Protein AF-A0A133P0V3-F1 (afdb_monomer)

Organism: Fusobacterium nucleatum (NCBI:txid851)

Secondary structure (DSSP, 8-state):
-PPP--PPP---EEEE--TT-HHHHHHHTSGGGTSTTS-HHHHHHHHHHHSEEEEESSTTS--EEEEETTPEEEE-TTS-EEEE---

Sequence (87 aa):
MIKKYVKKPVEVEAIQLTKDNIIEVLKYVGIYRYLYLEKDEDIVKSIIEKGYFEFELYDNTDMYEIVGFGDFVVQDEYSEYRVFDED

Mean predicted aligned error: 6.99 Å

Structure (mmCIF, N/CA/C/O backbone):
data_AF-A0A133P0V3-F1
#
_entry.id   AF-A0A133P0V3-F1
#
loop_
_atom_site.group_PDB
_atom_site.id
_atom_site.type_symbol
_atom_site.label_atom_id
_atom_site.label_alt_id
_atom_site.label_comp_id
_atom_site.label_asym_id
_atom_site.label_entity_id
_atom_site.label_seq_id
_atom_site.pdbx_PDB_ins_code
_atom_site.Cartn_x
_atom_site.Cartn_y
_atom_site.Cartn_z
_atom_site.occupancy
_atom_site.B_iso_or_equiv
_atom_site.auth_seq_id
_atom_site.auth_comp_id
_atom_site.auth_asym_id
_atom_site.auth_atom_id
_at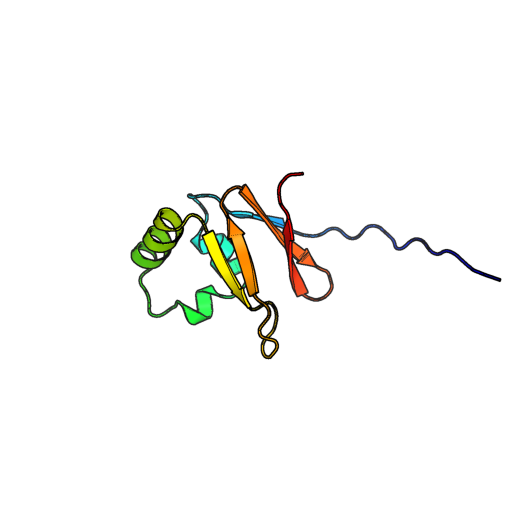om_site.pdbx_PDB_model_num
ATOM 1 N N . MET A 1 1 ? 31.029 4.650 -33.405 1.00 68.25 1 MET A N 1
ATOM 2 C CA . MET A 1 1 ? 29.942 3.858 -34.025 1.00 68.25 1 MET A CA 1
ATOM 3 C C . MET A 1 1 ? 28.994 3.440 -32.908 1.00 68.25 1 MET A C 1
ATOM 5 O O . MET A 1 1 ? 29.452 2.774 -31.991 1.00 68.25 1 MET A O 1
ATOM 9 N N . ILE A 1 2 ? 27.739 3.895 -32.912 1.00 71.88 2 ILE A N 1
ATOM 10 C CA . ILE A 1 2 ? 26.770 3.595 -31.841 1.00 71.88 2 ILE A CA 1
ATOM 11 C C . ILE A 1 2 ? 25.919 2.400 -32.281 1.00 71.88 2 ILE A C 1
ATOM 13 O O . ILE A 1 2 ? 25.387 2.410 -33.390 1.00 71.88 2 ILE A O 1
ATOM 17 N N . LYS A 1 3 ? 25.795 1.376 -31.429 1.00 73.25 3 LYS A N 1
ATOM 18 C CA . LYS A 1 3 ? 24.869 0.250 -31.625 1.00 73.25 3 LYS A CA 1
ATOM 19 C C . LYS A 1 3 ? 23.652 0.434 -30.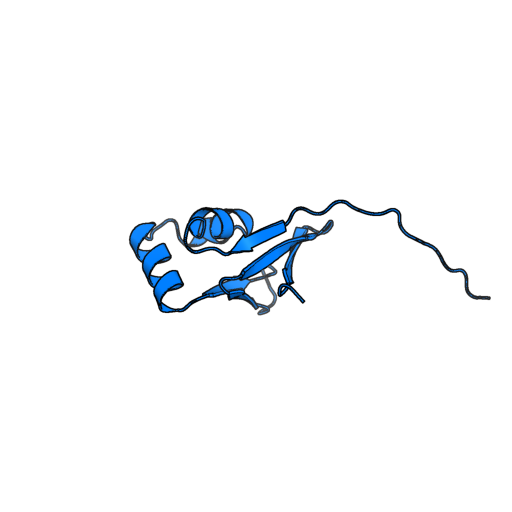720 1.00 73.25 3 LYS A C 1
ATOM 21 O O . LYS A 1 3 ? 23.815 0.755 -29.548 1.00 73.25 3 LYS A O 1
ATOM 26 N N . LYS A 1 4 ? 22.454 0.218 -31.265 1.00 79.44 4 LYS A N 1
ATOM 27 C CA . LYS A 1 4 ? 21.192 0.200 -30.513 1.00 79.44 4 LYS A CA 1
ATOM 28 C C . LYS A 1 4 ? 20.773 -1.248 -30.283 1.00 79.44 4 LYS A C 1
ATOM 30 O O . LYS A 1 4 ? 20.829 -2.049 -31.213 1.00 79.44 4 LYS A O 1
ATOM 35 N N . TYR A 1 5 ? 20.354 -1.556 -29.064 1.00 76.25 5 TYR A N 1
ATOM 36 C CA . TYR A 1 5 ? 19.803 -2.850 -28.678 1.00 76.25 5 TYR A CA 1
ATOM 37 C C . TYR A 1 5 ? 18.397 -2.628 -28.125 1.00 76.25 5 TYR A C 1
ATOM 39 O O . TYR A 1 5 ? 18.147 -1.612 -27.482 1.00 76.25 5 TYR A O 1
ATOM 47 N N . VAL A 1 6 ? 17.494 -3.569 -28.389 1.00 76.19 6 VAL A N 1
ATOM 48 C CA . VAL A 1 6 ? 16.138 -3.584 -27.831 1.00 76.19 6 VAL A CA 1
ATOM 49 C C . VAL A 1 6 ? 16.071 -4.767 -26.873 1.00 76.19 6 VAL A C 1
ATOM 51 O O . VAL A 1 6 ? 16.326 -5.903 -27.280 1.00 76.19 6 VAL A O 1
ATOM 54 N N . LYS A 1 7 ? 15.793 -4.500 -25.594 1.00 76.69 7 LYS A N 1
ATOM 55 C CA . LYS A 1 7 ? 15.543 -5.548 -24.599 1.00 76.69 7 LYS A CA 1
ATOM 56 C C . LYS A 1 7 ? 14.181 -6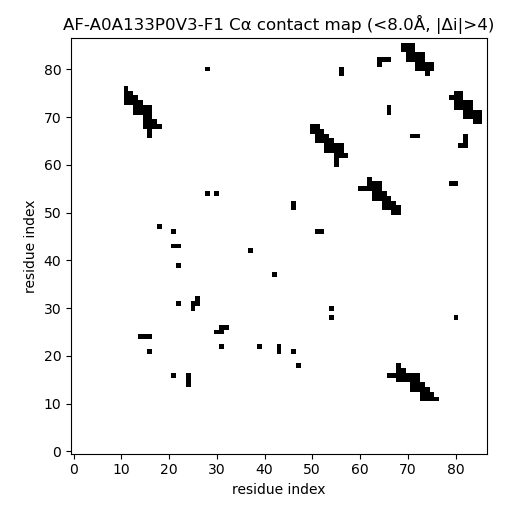.187 -24.898 1.00 76.69 7 LYS A C 1
ATOM 58 O O . LYS A 1 7 ? 13.274 -5.507 -25.371 1.00 76.69 7 LYS A O 1
ATOM 63 N N . LYS A 1 8 ? 14.050 -7.498 -24.677 1.00 80.56 8 LYS A N 1
ATOM 64 C CA . LYS A 1 8 ? 12.750 -8.181 -24.786 1.00 80.56 8 LYS A CA 1
ATOM 65 C C . LYS A 1 8 ? 11.754 -7.577 -23.779 1.00 80.56 8 LYS A C 1
ATOM 67 O O . LYS A 1 8 ? 12.210 -7.155 -22.716 1.00 80.56 8 LYS A O 1
ATOM 72 N N . PRO A 1 9 ? 10.444 -7.548 -24.092 1.00 75.81 9 PRO A N 1
ATOM 73 C CA . PRO A 1 9 ? 9.434 -7.109 -23.135 1.00 75.81 9 PRO A CA 1
ATOM 74 C C . PRO A 1 9 ? 9.479 -7.995 -21.885 1.00 75.81 9 PRO A C 1
ATOM 76 O O . PRO A 1 9 ? 9.607 -9.216 -21.996 1.00 75.81 9 PRO A O 1
ATOM 79 N N . VAL A 1 10 ? 9.428 -7.352 -20.721 1.00 73.69 10 VAL A N 1
ATOM 80 C CA . VAL A 1 10 ? 9.347 -7.985 -19.402 1.00 73.69 10 VAL A CA 1
ATOM 81 C C . VAL A 1 10 ? 7.918 -7.775 -18.912 1.00 73.69 10 VAL A C 1
ATOM 83 O O . VAL A 1 10 ? 7.421 -6.652 -18.969 1.00 73.69 10 VAL A O 1
ATOM 86 N N . GLU A 1 11 ? 7.251 -8.848 -18.496 1.00 76.25 11 GLU A N 1
ATOM 87 C CA . GLU A 1 11 ? 5.973 -8.750 -17.789 1.00 76.25 11 GLU A CA 1
ATOM 88 C C . GLU A 1 11 ? 6.257 -8.331 -16.345 1.00 76.25 11 GLU A C 1
ATOM 90 O O . GLU A 1 11 ? 7.129 -8.911 -15.697 1.00 76.25 11 GLU A O 1
ATOM 95 N N . VAL A 1 12 ? 5.551 -7.308 -15.871 1.00 78.56 12 VAL A N 1
ATOM 96 C CA . VAL A 1 12 ? 5.643 -6.802 -14.498 1.00 78.56 12 VAL A CA 1
ATOM 97 C C . VAL A 1 12 ? 4.271 -6.896 -13.847 1.00 78.56 12 VAL A C 1
ATOM 99 O O . VAL A 1 12 ? 3.253 -6.683 -14.509 1.00 78.56 12 VAL A O 1
ATOM 102 N N . GLU A 1 13 ? 4.241 -7.239 -12.563 1.00 83.06 13 GLU A N 1
ATOM 103 C CA . GLU A 1 13 ? 3.009 -7.236 -11.777 1.00 83.06 13 GLU A CA 1
ATOM 104 C C . GLU A 1 13 ? 2.763 -5.834 -11.216 1.00 83.06 13 GLU A C 1
ATOM 106 O O . GLU A 1 13 ? 3.694 -5.157 -10.777 1.00 83.06 13 GLU A O 1
ATOM 111 N N . ALA A 1 14 ? 1.503 -5.405 -11.242 1.00 89.00 14 ALA A N 1
ATOM 112 C CA . ALA A 1 14 ? 1.067 -4.123 -10.712 1.00 89.00 14 ALA A CA 1
ATOM 113 C C . ALA A 1 14 ? -0.164 -4.327 -9.828 1.00 89.00 14 ALA A C 1
ATOM 115 O O . ALA A 1 14 ? -1.059 -5.102 -10.178 1.00 89.00 14 ALA A O 1
ATOM 116 N N . ILE A 1 15 ? -0.234 -3.604 -8.714 1.00 93.12 15 ILE A N 1
ATOM 117 C CA . ILE A 1 15 ? -1.410 -3.560 -7.846 1.00 93.12 15 ILE A CA 1
ATOM 118 C C . ILE A 1 15 ? -1.850 -2.113 -7.647 1.00 93.12 15 ILE A C 1
ATOM 120 O O . ILE A 1 15 ? -1.051 -1.258 -7.278 1.00 93.12 15 ILE A O 1
ATOM 124 N N . GLN A 1 16 ? -3.127 -1.836 -7.898 1.00 95.50 16 GLN A N 1
ATOM 125 C CA . GLN A 1 16 ? -3.711 -0.518 -7.664 1.00 95.50 16 GLN A CA 1
ATOM 126 C C . GLN A 1 16 ? -4.116 -0.368 -6.197 1.00 95.50 16 GLN A C 1
ATOM 128 O O . GLN A 1 16 ? -4.750 -1.275 -5.646 1.00 95.50 16 GLN A O 1
ATOM 133 N N . LEU A 1 17 ? -3.831 0.773 -5.571 1.00 96.19 17 LEU A N 1
ATOM 134 C CA . LEU A 1 17 ? -4.381 1.080 -4.254 1.00 96.19 17 LEU A CA 1
ATOM 135 C C . LEU A 1 17 ? -5.852 1.497 -4.373 1.00 96.19 17 LEU A C 1
ATOM 137 O O . LEU A 1 17 ? -6.198 2.520 -4.961 1.00 96.19 17 LEU A O 1
ATOM 141 N N . THR A 1 18 ? -6.729 0.729 -3.735 1.00 96.69 18 THR A N 1
ATOM 142 C CA . THR A 1 18 ? -8.161 1.012 -3.586 1.00 96.69 18 THR A CA 1
ATOM 143 C C . THR A 1 18 ? -8.545 0.960 -2.109 1.00 96.69 18 THR A C 1
ATOM 145 O O . THR A 1 18 ? -7.789 0.480 -1.264 1.00 96.69 18 THR A O 1
ATOM 148 N N . LYS A 1 19 ? -9.749 1.426 -1.766 1.00 96.25 19 LYS A N 1
ATOM 149 C CA . LYS A 1 19 ? -10.237 1.364 -0.377 1.00 96.25 19 LYS A CA 1
ATOM 150 C C . LYS A 1 19 ? -10.446 -0.067 0.125 1.00 96.25 19 LYS A C 1
ATOM 152 O O . LYS A 1 19 ? -10.391 -0.289 1.330 1.00 96.25 19 LYS A O 1
ATOM 157 N N . ASP A 1 20 ? -10.646 -1.015 -0.786 1.00 97.12 20 ASP A N 1
ATOM 158 C CA . ASP A 1 20 ? -11.011 -2.393 -0.461 1.00 97.12 20 ASP A CA 1
ATOM 159 C C . ASP A 1 20 ? -9.790 -3.320 -0.313 1.00 97.12 20 ASP A C 1
ATOM 161 O O . ASP A 1 20 ? -9.918 -4.409 0.244 1.00 97.12 20 ASP A O 1
ATOM 165 N N . ASN A 1 21 ? -8.599 -2.900 -0.763 1.00 96.19 21 ASN A N 1
ATOM 166 C CA . ASN A 1 21 ? -7.395 -3.745 -0.806 1.00 96.19 21 ASN A CA 1
ATOM 167 C C . ASN A 1 21 ? -6.166 -3.147 -0.091 1.00 96.19 21 ASN A C 1
ATOM 169 O O . ASN A 1 21 ? -5.043 -3.591 -0.317 1.00 96.19 21 ASN A O 1
ATOM 173 N N . ILE A 1 22 ? -6.355 -2.179 0.813 1.00 95.81 22 ILE A N 1
ATOM 174 C CA . ILE A 1 22 ? -5.262 -1.479 1.520 1.00 95.81 22 ILE A CA 1
ATOM 175 C C . ILE A 1 22 ? -4.264 -2.459 2.160 1.00 95.81 22 ILE A C 1
ATOM 177 O O . ILE A 1 22 ? -3.059 -2.354 1.950 1.00 95.81 22 ILE A O 1
ATOM 181 N N . ILE A 1 23 ? -4.754 -3.453 2.909 1.00 95.12 23 ILE A N 1
ATOM 182 C CA . ILE A 1 23 ? -3.897 -4.447 3.579 1.00 95.12 23 ILE A CA 1
ATOM 183 C C . ILE A 1 23 ? -3.128 -5.313 2.573 1.00 95.12 23 ILE A C 1
ATOM 185 O O . ILE A 1 23 ? -1.996 -5.713 2.838 1.00 95.12 23 ILE A O 1
ATOM 189 N N . GLU A 1 24 ? -3.733 -5.620 1.429 1.00 94.75 24 GLU A N 1
ATOM 190 C CA . GLU A 1 24 ? -3.088 -6.389 0.366 1.00 94.75 24 GLU A CA 1
ATOM 191 C C . GLU A 1 24 ? -1.938 -5.595 -0.253 1.00 94.75 24 GLU A C 1
ATOM 193 O O . GLU A 1 24 ? -0.828 -6.118 -0.350 1.00 94.75 24 GLU A O 1
ATOM 198 N N . VAL A 1 25 ? -2.161 -4.311 -0.552 1.00 94.12 25 VAL A N 1
ATOM 199 C CA . VAL A 1 25 ? -1.118 -3.422 -1.075 1.00 94.12 25 VAL A CA 1
ATOM 200 C C . VAL A 1 25 ? 0.019 -3.278 -0.061 1.00 94.12 25 VAL A C 1
ATOM 202 O O . VAL A 1 25 ? 1.171 -3.483 -0.420 1.00 94.12 25 VAL A O 1
ATOM 205 N N . LEU A 1 26 ? -0.274 -3.048 1.226 1.00 92.25 26 LEU A N 1
ATOM 206 C CA . LEU A 1 26 ? 0.756 -2.958 2.276 1.00 92.25 26 LEU A CA 1
ATOM 207 C C . LEU A 1 26 ? 1.588 -4.242 2.425 1.00 92.25 26 LEU A C 1
ATOM 209 O O . LEU A 1 26 ? 2.768 -4.185 2.782 1.00 92.25 26 LEU A O 1
ATOM 213 N N . LYS A 1 27 ? 0.979 -5.412 2.194 1.00 91.06 27 LYS A N 1
ATOM 214 C CA . LYS A 1 27 ? 1.689 -6.700 2.175 1.00 91.06 27 LYS A CA 1
ATOM 215 C C . LYS A 1 27 ? 2.553 -6.838 0.930 1.00 91.06 27 LYS A C 1
ATOM 217 O O . LYS A 1 27 ? 3.668 -7.339 1.057 1.00 91.06 27 LYS A O 1
ATOM 222 N N . TYR A 1 28 ? 2.053 -6.386 -0.220 1.00 89.81 28 TYR A N 1
ATOM 223 C CA . TYR A 1 28 ? 2.776 -6.383 -1.488 1.00 89.81 28 TYR A CA 1
ATOM 224 C C . TYR A 1 28 ? 4.093 -5.614 -1.359 1.00 89.81 28 TYR A C 1
ATOM 226 O O . TYR A 1 28 ? 5.147 -6.197 -1.568 1.00 89.81 28 TYR A O 1
ATOM 234 N N . VAL A 1 29 ? 4.062 -4.377 -0.853 1.00 87.69 29 VAL A N 1
ATOM 235 C CA . VAL A 1 29 ? 5.273 -3.551 -0.646 1.00 87.69 29 VAL A CA 1
ATOM 236 C C . VAL A 1 29 ? 6.079 -3.899 0.615 1.00 87.69 29 VAL A C 1
ATOM 238 O O . VAL A 1 29 ? 7.051 -3.232 0.949 1.00 87.69 29 VAL A O 1
ATOM 241 N N . GLY A 1 30 ? 5.694 -4.942 1.355 1.00 85.25 30 GLY A N 1
ATOM 242 C CA . GLY A 1 30 ? 6.447 -5.445 2.510 1.00 85.25 30 GLY A CA 1
ATOM 243 C C . GLY A 1 30 ? 6.321 -4.639 3.812 1.00 85.25 30 GLY A C 1
ATOM 244 O O . GLY A 1 30 ? 6.763 -5.127 4.857 1.00 85.25 30 GLY A O 1
ATOM 245 N N . ILE A 1 31 ? 5.661 -3.476 3.806 1.00 81.56 31 ILE A N 1
ATOM 246 C CA . ILE A 1 31 ? 5.535 -2.590 4.982 1.00 81.56 31 ILE A CA 1
ATOM 247 C C . ILE A 1 31 ? 4.697 -3.225 6.090 1.00 81.56 31 ILE A C 1
ATOM 249 O O . ILE A 1 31 ? 4.913 -2.972 7.273 1.00 81.56 31 ILE A O 1
ATOM 253 N N . TYR A 1 32 ? 3.745 -4.090 5.727 1.00 79.81 32 TYR A N 1
ATOM 254 C CA . TYR A 1 32 ? 2.849 -4.730 6.692 1.00 79.81 32 TYR A CA 1
ATOM 255 C C . TYR A 1 32 ? 3.606 -5.464 7.817 1.00 79.81 32 TYR A C 1
ATOM 257 O O . TYR A 1 32 ? 3.120 -5.569 8.940 1.00 79.81 32 TYR A O 1
ATOM 265 N N . ARG A 1 33 ? 4.842 -5.914 7.555 1.00 77.06 33 ARG A N 1
ATOM 266 C CA . ARG A 1 33 ? 5.718 -6.523 8.568 1.00 77.06 33 ARG A CA 1
ATOM 267 C C . ARG A 1 33 ? 6.157 -5.560 9.670 1.00 77.06 33 ARG A C 1
ATOM 269 O O . ARG A 1 33 ? 6.455 -6.034 10.756 1.00 77.06 33 ARG A O 1
ATOM 276 N N . TYR A 1 34 ? 6.205 -4.256 9.415 1.00 73.69 34 TYR A N 1
ATOM 277 C CA . TYR A 1 34 ? 6.558 -3.230 10.404 1.00 73.69 34 TYR A CA 1
ATOM 278 C C . TYR A 1 34 ? 5.333 -2.736 11.180 1.00 73.69 34 TYR A C 1
ATOM 280 O O . TYR A 1 34 ? 5.464 -2.288 12.315 1.00 73.69 34 TYR A O 1
ATOM 288 N N . LEU A 1 35 ? 4.139 -2.897 10.604 1.00 78.75 35 LEU A N 1
ATOM 289 C CA . LEU A 1 35 ? 2.860 -2.504 11.201 1.00 78.75 35 LEU A CA 1
ATOM 290 C C . LEU A 1 35 ? 2.180 -3.635 11.991 1.00 78.75 35 LEU A C 1
ATOM 292 O O . LEU A 1 35 ? 1.093 -3.442 12.517 1.00 78.75 35 LEU A O 1
ATOM 296 N N . TYR A 1 36 ? 2.806 -4.810 12.116 1.00 74.19 36 TYR A N 1
ATOM 297 C CA . TYR A 1 36 ? 2.186 -6.022 12.681 1.00 74.19 36 TYR A CA 1
ATOM 298 C C . TYR A 1 36 ? 1.682 -5.905 14.134 1.00 74.19 36 TYR A C 1
ATOM 300 O O . TYR A 1 36 ? 0.955 -6.782 14.603 1.00 74.19 36 TYR A O 1
ATOM 308 N N . LEU A 1 37 ? 2.116 -4.876 14.869 1.00 80.62 37 LEU A N 1
ATOM 309 C CA . LEU A 1 37 ? 1.658 -4.592 16.232 1.00 80.62 37 LEU A CA 1
ATOM 310 C C . LEU A 1 37 ? 0.383 -3.735 16.265 1.00 80.62 37 LEU A C 1
ATOM 312 O O . LEU A 1 37 ? -0.279 -3.679 17.302 1.00 80.62 37 LEU A O 1
ATOM 316 N N . GLU A 1 38 ? 0.042 -3.071 15.161 1.00 84.62 38 GLU A N 1
ATOM 317 C CA . GLU A 1 38 ? -1.190 -2.303 15.008 1.00 84.62 38 GLU A CA 1
ATOM 318 C C . GLU A 1 38 ? -2.343 -3.215 14.569 1.00 84.62 38 GLU A C 1
ATOM 320 O O . GLU A 1 38 ? -2.147 -4.272 13.967 1.00 84.62 38 GLU A O 1
ATOM 325 N N . LYS A 1 39 ? -3.580 -2.825 14.891 1.00 90.56 39 LYS A N 1
ATOM 326 C CA . LYS A 1 39 ? -4.760 -3.534 14.390 1.00 90.56 39 LYS A CA 1
ATOM 327 C C . LYS A 1 39 ? -5.024 -3.112 12.951 1.00 90.56 39 LYS A C 1
ATOM 329 O O . LYS A 1 39 ? -5.047 -1.919 12.665 1.00 90.56 39 LYS A O 1
ATOM 334 N N . ASP A 1 40 ? -5.348 -4.077 12.092 1.00 92.06 40 ASP A N 1
ATOM 335 C CA . ASP A 1 40 ? -5.706 -3.824 10.688 1.00 92.06 40 ASP A CA 1
ATOM 336 C C . ASP A 1 40 ? -6.766 -2.719 10.532 1.00 92.06 40 ASP A C 1
ATOM 338 O O . ASP A 1 40 ? -6.639 -1.870 9.654 1.00 92.06 40 ASP A O 1
ATOM 342 N N . GLU A 1 41 ? -7.780 -2.683 11.405 1.00 93.94 41 GLU A N 1
ATOM 343 C CA . GLU A 1 41 ? -8.826 -1.648 11.390 1.00 93.94 41 GLU A CA 1
ATOM 344 C C . GLU A 1 41 ? -8.269 -0.229 11.583 1.00 93.94 41 GLU A C 1
A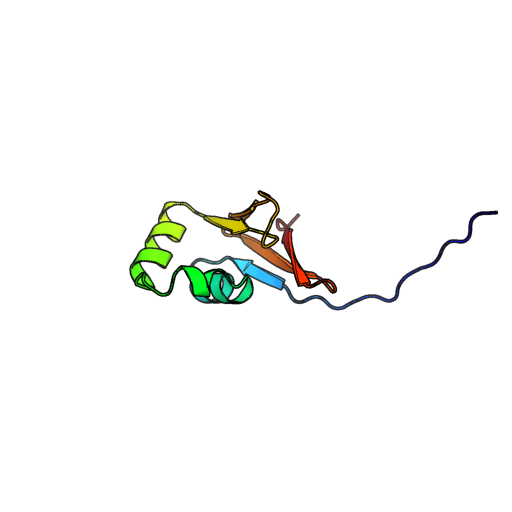TOM 346 O O . GLU A 1 41 ? -8.716 0.701 10.910 1.00 93.94 41 GLU A O 1
ATOM 351 N N . ASP A 1 42 ? -7.285 -0.060 12.470 1.00 94.38 42 ASP A N 1
ATOM 352 C CA . ASP A 1 42 ? -6.685 1.241 12.771 1.00 94.38 42 ASP A CA 1
ATOM 353 C C . ASP A 1 42 ? -5.792 1.708 11.608 1.00 94.38 42 ASP A C 1
ATOM 355 O O . ASP A 1 42 ? -5.881 2.866 11.185 1.00 94.38 42 ASP A O 1
ATOM 359 N N . ILE A 1 43 ? -5.008 0.789 11.027 1.00 92.88 43 ILE A N 1
ATOM 360 C CA . ILE A 1 43 ? -4.183 1.040 9.833 1.00 92.88 43 ILE A CA 1
ATOM 361 C C . ILE A 1 43 ? -5.072 1.482 8.663 1.00 92.88 43 ILE A C 1
ATOM 363 O O . ILE A 1 43 ? -4.848 2.532 8.056 1.00 92.88 43 ILE A O 1
ATOM 367 N N . VAL A 1 44 ? -6.111 0.694 8.361 1.00 95.06 44 VAL A N 1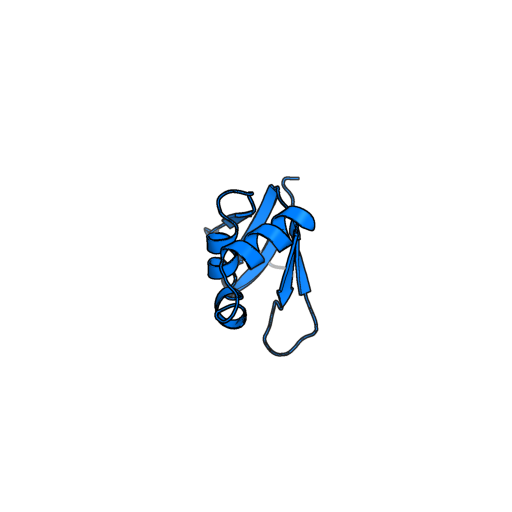
ATOM 368 C CA . VAL A 1 44 ? -7.050 0.952 7.260 1.00 95.06 44 VAL A CA 1
ATOM 369 C C . VAL A 1 44 ? -7.734 2.299 7.439 1.00 95.06 44 VAL A C 1
ATOM 371 O O . VAL A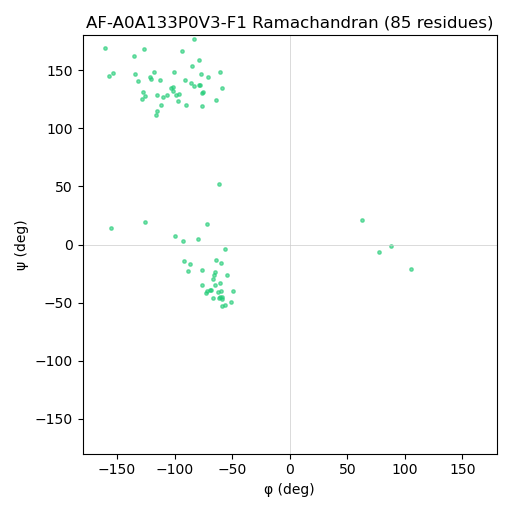 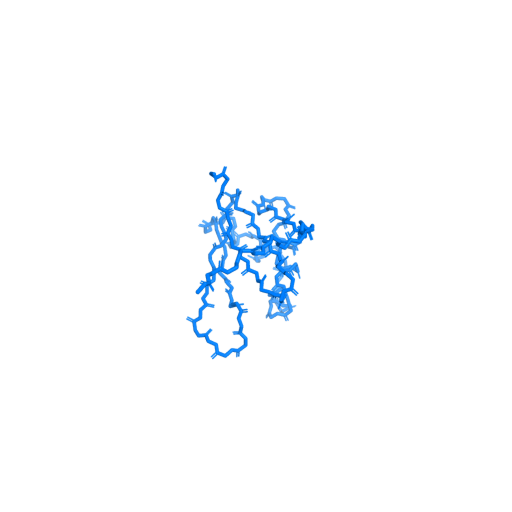1 44 ? -7.776 3.098 6.503 1.00 95.06 44 VAL A O 1
ATOM 374 N N . LYS A 1 45 ? -8.235 2.586 8.644 1.00 96.50 45 LYS A N 1
ATOM 375 C CA . LYS A 1 45 ? -8.897 3.857 8.937 1.00 96.50 45 LYS A CA 1
ATOM 376 C C . LYS A 1 45 ? -7.959 5.047 8.721 1.00 96.50 45 LYS A C 1
ATOM 378 O O . LYS A 1 45 ? -8.359 6.008 8.072 1.00 96.50 45 LYS A O 1
ATOM 383 N N . SER A 1 46 ? -6.719 4.959 9.201 1.00 94.75 46 SER A N 1
ATOM 384 C CA . SER A 1 46 ? -5.700 6.005 9.033 1.00 94.75 46 SER A CA 1
ATOM 385 C C . SER A 1 46 ? -5.417 6.305 7.557 1.00 94.75 46 SER A C 1
ATOM 387 O O . SER A 1 46 ? -5.405 7.467 7.149 1.00 94.75 46 SER A O 1
ATOM 389 N N . ILE A 1 47 ? -5.259 5.269 6.729 1.00 95.56 47 ILE A N 1
ATOM 390 C CA . ILE A 1 47 ? -4.994 5.429 5.291 1.00 95.56 47 ILE A CA 1
ATOM 391 C C . ILE A 1 47 ? -6.220 5.983 4.561 1.00 95.56 47 ILE A C 1
ATOM 393 O O . ILE A 1 47 ? -6.079 6.858 3.710 1.00 95.56 47 ILE A O 1
ATOM 397 N N . ILE A 1 48 ? -7.432 5.547 4.917 1.00 97.12 48 ILE A N 1
ATOM 398 C CA . ILE A 1 48 ? -8.671 6.107 4.356 1.00 97.12 48 ILE A CA 1
ATOM 399 C C . ILE A 1 48 ? -8.817 7.595 4.698 1.00 97.12 48 ILE A C 1
ATOM 401 O O . ILE A 1 48 ? -9.233 8.371 3.839 1.00 97.12 48 ILE A O 1
ATOM 405 N N . GLU A 1 49 ? -8.487 7.997 5.928 1.00 96.94 49 GLU A N 1
ATOM 406 C CA . GLU A 1 49 ? -8.555 9.395 6.370 1.00 96.94 49 GLU A CA 1
ATOM 407 C C . GLU A 1 49 ? -7.501 10.276 5.684 1.00 96.94 49 GLU A C 1
ATOM 409 O O . GLU A 1 49 ? -7.804 11.412 5.317 1.00 96.94 49 GLU A O 1
ATOM 414 N N . LYS A 1 50 ? -6.283 9.758 5.481 1.00 96.38 50 LYS A N 1
ATOM 415 C CA . LYS A 1 50 ? -5.197 10.475 4.792 1.00 96.38 50 LYS A CA 1
ATOM 416 C C . LYS A 1 50 ? -5.365 10.513 3.275 1.00 96.38 50 LYS A C 1
ATOM 418 O O . LYS A 1 50 ? -4.988 11.496 2.647 1.00 96.38 50 LYS A O 1
ATOM 423 N N . GLY A 1 51 ? -5.907 9.447 2.692 1.00 96.19 51 GLY A N 1
ATOM 424 C CA . GLY A 1 51 ? -5.995 9.245 1.246 1.00 96.19 51 GLY A CA 1
ATOM 425 C C . GLY A 1 51 ? -4.773 8.573 0.612 1.00 96.19 51 GLY A C 1
ATOM 426 O O . GLY A 1 51 ? -4.787 8.365 -0.598 1.00 96.19 51 GLY A O 1
ATOM 427 N N . TYR A 1 52 ? -3.740 8.251 1.398 1.00 95.25 52 TYR A N 1
ATOM 428 C CA . TYR A 1 52 ? -2.474 7.693 0.919 1.00 95.25 52 TYR A CA 1
ATOM 429 C C . TYR A 1 52 ? -1.683 6.992 2.042 1.00 95.25 52 TYR A C 1
ATOM 431 O O . TYR A 1 52 ? -2.000 7.148 3.228 1.00 95.25 52 TYR A O 1
ATOM 439 N N . PHE A 1 53 ? -0.624 6.265 1.679 1.00 93.12 53 PHE A N 1
ATOM 440 C CA . PHE A 1 53 ? 0.443 5.842 2.597 1.00 93.12 53 PHE A CA 1
ATOM 441 C C . PHE A 1 53 ? 1.832 6.064 1.980 1.00 93.12 53 PHE A C 1
ATOM 443 O O . PHE A 1 53 ? 1.950 6.242 0.771 1.00 93.12 53 PHE A O 1
ATOM 450 N N . GLU A 1 54 ? 2.871 6.071 2.817 1.00 90.88 54 GLU A N 1
ATOM 451 C CA . GLU A 1 54 ? 4.264 6.280 2.398 1.00 90.88 54 GLU A CA 1
ATOM 452 C C . GLU A 1 54 ? 5.111 5.052 2.728 1.00 90.88 54 GLU A C 1
ATOM 454 O O . GLU A 1 54 ? 4.836 4.369 3.722 1.00 90.88 54 GLU A O 1
ATOM 459 N N . PHE A 1 55 ? 6.138 4.771 1.924 1.00 86.62 55 PHE A N 1
ATOM 460 C CA . PHE A 1 55 ? 7.036 3.650 2.187 1.00 86.62 55 PHE A CA 1
ATOM 461 C C . PHE A 1 55 ? 8.439 3.811 1.630 1.00 86.62 55 PHE A C 1
ATOM 463 O O . PHE A 1 55 ? 8.637 4.420 0.584 1.00 86.62 55 PHE A O 1
ATOM 470 N N . GLU A 1 56 ? 9.407 3.240 2.340 1.00 81.88 56 GLU A N 1
ATOM 471 C CA . GLU A 1 56 ? 10.812 3.271 1.949 1.00 81.88 56 GLU A CA 1
ATOM 472 C C . GLU A 1 56 ? 11.077 2.300 0.795 1.00 81.88 56 GLU A C 1
ATOM 474 O O . GLU A 1 56 ? 10.699 1.128 0.844 1.00 81.88 56 GLU A O 1
ATOM 479 N N . LEU A 1 57 ? 11.765 2.785 -0.237 1.00 74.31 57 LEU A N 1
ATOM 480 C CA . LEU A 1 57 ? 12.138 1.985 -1.407 1.00 74.31 57 LEU A CA 1
ATOM 481 C C . LEU A 1 57 ? 13.308 1.027 -1.139 1.00 74.31 57 LEU A C 1
ATOM 483 O O . LEU A 1 57 ? 13.481 0.051 -1.866 1.00 74.31 57 LEU A O 1
ATOM 487 N N . TYR A 1 58 ? 14.117 1.313 -0.113 1.00 66.38 58 TYR A N 1
ATOM 488 C CA . TYR A 1 58 ? 15.356 0.607 0.202 1.00 66.38 58 TYR A CA 1
ATOM 489 C C . TYR A 1 58 ? 15.750 0.767 1.673 1.00 66.38 58 TYR A C 1
ATOM 491 O O . TYR A 1 58 ? 15.666 1.863 2.212 1.00 66.38 58 TYR A O 1
ATOM 499 N N . ASP A 1 59 ? 16.336 -0.283 2.258 1.00 60.41 59 ASP A N 1
ATOM 500 C CA . ASP A 1 59 ? 16.759 -0.373 3.672 1.00 60.41 59 ASP A CA 1
ATOM 501 C C . ASP A 1 59 ? 17.742 0.722 4.167 1.00 60.41 59 ASP A C 1
ATOM 503 O O . ASP A 1 59 ? 18.121 0.684 5.332 1.00 60.41 59 ASP A O 1
ATOM 507 N N . ASN A 1 60 ? 18.243 1.647 3.329 1.00 53.75 60 ASN A N 1
ATOM 508 C CA . ASN A 1 60 ? 19.334 2.572 3.707 1.00 53.75 60 ASN A CA 1
ATOM 509 C C . ASN A 1 60 ? 19.414 3.901 2.925 1.00 53.75 60 ASN A C 1
ATOM 511 O O . ASN A 1 60 ? 20.445 4.580 2.965 1.00 53.75 60 ASN A O 1
ATOM 515 N N . THR A 1 61 ? 18.379 4.289 2.188 1.00 58.50 61 THR A N 1
ATOM 516 C CA . THR A 1 61 ? 18.326 5.608 1.540 1.00 58.50 61 THR A CA 1
ATOM 517 C C . THR A 1 61 ? 17.012 6.244 1.938 1.00 58.50 61 THR A C 1
ATOM 519 O O . THR A 1 61 ? 15.997 5.600 1.708 1.00 58.50 61 THR A O 1
ATOM 522 N N . ASP A 1 62 ? 17.026 7.454 2.510 1.00 65.00 62 ASP A N 1
ATOM 523 C CA . ASP A 1 62 ? 15.851 8.257 2.913 1.00 65.00 62 ASP A CA 1
ATOM 524 C C . ASP A 1 62 ? 14.942 8.630 1.709 1.00 65.00 62 ASP A C 1
ATOM 526 O O . ASP A 1 62 ? 14.659 9.799 1.443 1.00 65.00 62 ASP A O 1
ATOM 530 N N . MET A 1 63 ? 14.543 7.643 0.911 1.00 76.44 63 MET A N 1
ATOM 531 C CA . MET A 1 63 ? 13.740 7.740 -0.295 1.00 76.44 63 MET A CA 1
ATOM 532 C C . MET A 1 63 ? 12.429 7.013 -0.044 1.00 76.44 63 MET A C 1
ATOM 534 O O . MET A 1 63 ? 12.401 5.792 0.129 1.00 76.44 63 MET A O 1
ATOM 538 N N . TYR A 1 64 ? 11.361 7.799 -0.048 1.00 82.62 64 TYR A N 1
ATOM 539 C CA . TYR A 1 64 ? 10.003 7.350 0.191 1.00 82.62 64 TYR A CA 1
ATOM 540 C C . TYR A 1 64 ? 9.190 7.499 -1.089 1.00 82.62 64 TYR A C 1
ATOM 542 O O . TYR A 1 64 ? 9.338 8.494 -1.800 1.00 82.62 64 TYR A O 1
ATOM 550 N N . GLU A 1 65 ? 8.313 6.538 -1.343 1.00 87.44 65 GLU A N 1
ATOM 551 C CA . GLU A 1 65 ? 7.215 6.680 -2.295 1.00 87.44 65 GLU A CA 1
ATOM 552 C C . GLU A 1 65 ? 5.914 6.961 -1.557 1.00 87.44 65 GLU A C 1
ATOM 554 O O . GLU A 1 65 ? 5.703 6.475 -0.444 1.00 87.44 65 GLU A O 1
ATOM 559 N N . ILE A 1 66 ? 5.034 7.724 -2.201 1.00 91.44 66 ILE A N 1
ATOM 560 C CA . ILE A 1 66 ? 3.682 8.017 -1.726 1.00 91.44 66 ILE A CA 1
ATOM 561 C C . ILE A 1 66 ? 2.711 7.291 -2.651 1.00 91.44 66 ILE A C 1
ATOM 563 O O . ILE A 1 66 ? 2.784 7.470 -3.859 1.00 91.44 66 ILE A O 1
ATOM 567 N N . VAL A 1 67 ? 1.802 6.495 -2.088 1.00 93.25 67 VAL A N 1
ATOM 568 C CA . VAL A 1 67 ? 0.769 5.773 -2.844 1.00 93.25 67 VAL A CA 1
ATOM 569 C C . VAL A 1 67 ? -0.600 6.277 -2.423 1.00 93.25 67 VAL A C 1
ATOM 571 O O . VAL A 1 67 ? -1.026 6.052 -1.286 1.00 93.25 67 VAL A O 1
ATOM 574 N N . GLY A 1 68 ? -1.281 6.960 -3.332 1.00 95.25 68 GLY A N 1
ATOM 575 C CA . GLY A 1 68 ? -2.658 7.414 -3.217 1.00 95.25 68 GLY A CA 1
ATOM 576 C C . GLY A 1 68 ? -3.666 6.438 -3.824 1.00 95.25 68 GLY A C 1
ATOM 577 O O . GLY A 1 68 ? -3.328 5.480 -4.520 1.00 95.25 68 GLY A O 1
ATOM 578 N N . PHE A 1 69 ? -4.949 6.650 -3.521 1.00 96.00 69 PHE A N 1
ATOM 579 C CA . PHE A 1 69 ? -6.020 5.862 -4.136 1.00 96.00 69 PHE A CA 1
ATOM 580 C C . PHE A 1 69 ? -6.085 6.103 -5.649 1.00 96.00 69 PHE A C 1
ATOM 582 O O . PHE A 1 69 ? -6.313 7.232 -6.077 1.00 96.00 69 PHE A O 1
ATOM 589 N N . GLY A 1 70 ? -5.998 5.024 -6.427 1.00 94.25 70 GLY A N 1
ATOM 590 C CA . GLY A 1 70 ? -5.927 5.061 -7.890 1.00 94.25 70 GLY A CA 1
ATOM 591 C C . GLY A 1 70 ? -4.529 4.764 -8.431 1.00 94.25 70 GLY A C 1
ATOM 592 O O . GLY A 1 70 ? -4.418 4.300 -9.565 1.00 94.25 70 GLY A O 1
ATOM 593 N N . ASP A 1 71 ? -3.494 4.925 -7.610 1.00 94.62 71 ASP A N 1
ATOM 594 C CA . ASP A 1 71 ? -2.114 4.726 -8.040 1.00 94.62 71 ASP A CA 1
ATOM 595 C C . ASP A 1 71 ? -1.781 3.238 -8.130 1.00 94.62 71 ASP A C 1
ATOM 597 O O . ASP A 1 71 ? -2.257 2.415 -7.336 1.00 94.62 71 ASP A O 1
ATOM 601 N N . PHE A 1 72 ? -0.926 2.894 -9.089 1.00 92.44 72 PHE A N 1
ATOM 602 C CA . PHE A 1 72 ? -0.401 1.550 -9.271 1.00 92.44 72 PHE A CA 1
ATOM 603 C C . PHE A 1 72 ? 0.982 1.438 -8.656 1.00 92.44 72 PHE A C 1
ATOM 605 O O . PHE A 1 72 ? 1.890 2.197 -8.990 1.00 92.44 72 PHE A O 1
ATOM 612 N N . VAL A 1 73 ? 1.163 0.424 -7.818 1.00 90.69 73 VAL A N 1
ATOM 613 C CA . VAL A 1 73 ? 2.479 0.011 -7.352 1.00 90.69 73 VAL A CA 1
ATOM 614 C C . VAL A 1 73 ? 2.958 -1.150 -8.205 1.00 90.69 73 VAL A C 1
ATOM 616 O O . VAL A 1 73 ? 2.284 -2.176 -8.302 1.00 90.69 73 VAL A O 1
ATOM 619 N N . VAL A 1 74 ? 4.126 -0.986 -8.815 1.00 88.50 74 VAL A N 1
ATOM 620 C CA . VAL A 1 74 ? 4.752 -1.975 -9.696 1.00 88.50 74 VAL A CA 1
ATOM 621 C C . VAL A 1 74 ? 6.038 -2.454 -9.055 1.00 88.50 74 VAL A C 1
ATOM 623 O O . VAL A 1 74 ? 6.873 -1.625 -8.698 1.00 88.50 74 VAL A O 1
ATOM 626 N N . GLN A 1 75 ? 6.217 -3.769 -8.949 1.00 84.25 75 GLN A N 1
ATOM 627 C CA . GLN A 1 75 ? 7.516 -4.354 -8.634 1.00 84.25 75 GLN A CA 1
ATOM 628 C C . GLN A 1 75 ? 8.275 -4.634 -9.931 1.00 84.25 75 GLN A C 1
ATOM 630 O O . GLN A 1 75 ? 7.814 -5.395 -10.785 1.00 84.25 75 GLN A O 1
ATOM 635 N N . ASP A 1 76 ? 9.439 -4.014 -10.092 1.00 73.00 76 ASP A N 1
ATOM 636 C CA . ASP A 1 76 ? 10.284 -4.245 -11.255 1.00 73.00 76 ASP A CA 1
ATOM 637 C C . ASP A 1 76 ? 11.174 -5.497 -11.108 1.00 73.00 76 ASP A C 1
ATOM 639 O O . ASP A 1 76 ? 11.202 -6.188 -10.086 1.00 73.00 76 ASP A O 1
ATOM 643 N N . GLU A 1 77 ? 11.930 -5.805 -12.164 1.00 67.38 77 GLU A N 1
ATOM 644 C CA . GLU A 1 77 ? 12.828 -6.968 -12.218 1.00 67.38 77 GLU A CA 1
ATOM 645 C C . GLU A 1 77 ? 13.990 -6.9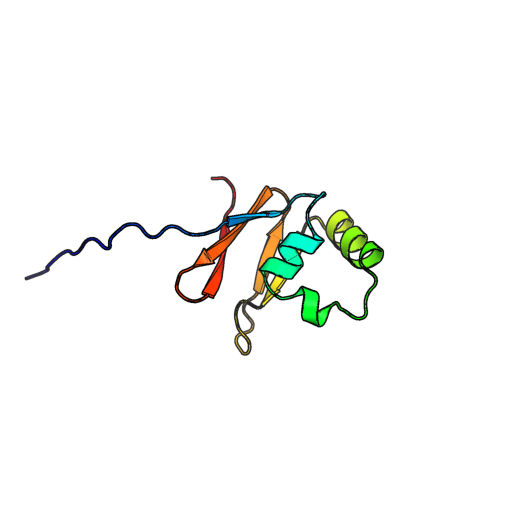22 -11.204 1.00 67.38 77 GLU A C 1
ATOM 647 O O . GLU A 1 77 ? 14.657 -7.937 -10.985 1.00 67.38 77 GLU A O 1
ATOM 652 N N . TYR A 1 78 ? 14.239 -5.764 -10.593 1.00 67.38 78 TYR A N 1
ATOM 653 C CA . TYR A 1 78 ? 15.251 -5.533 -9.565 1.00 67.38 78 TYR A CA 1
ATOM 654 C C . TYR A 1 78 ? 14.657 -5.536 -8.153 1.00 67.38 78 TYR A C 1
ATOM 656 O O . TYR A 1 78 ? 15.381 -5.290 -7.190 1.00 67.38 78 TYR A O 1
ATOM 664 N N . SER A 1 79 ? 13.372 -5.892 -8.017 1.00 63.69 79 SER A N 1
ATOM 665 C CA . SER A 1 79 ? 12.606 -5.782 -6.771 1.00 63.69 79 SER A CA 1
ATOM 666 C C . SER A 1 79 ? 12.457 -4.341 -6.270 1.00 63.69 79 SER A C 1
ATOM 668 O O . SER A 1 79 ? 12.170 -4.149 -5.089 1.00 63.69 79 SER A O 1
ATOM 670 N N . GLU A 1 80 ? 12.620 -3.341 -7.142 1.00 73.25 80 GLU A N 1
ATOM 671 C CA . GLU A 1 80 ? 12.256 -1.959 -6.830 1.00 73.25 80 GLU A CA 1
ATOM 672 C C . GLU A 1 80 ? 10.747 -1.803 -6.965 1.00 73.25 80 GLU A C 1
ATOM 674 O O . GLU A 1 80 ? 10.149 -2.288 -7.929 1.00 73.25 80 GLU A O 1
ATOM 679 N N . TYR A 1 81 ? 10.132 -1.093 -6.024 1.00 80.31 81 TYR A N 1
ATOM 680 C CA . TYR A 1 81 ? 8.764 -0.631 -6.203 1.00 80.31 81 TYR A CA 1
ATOM 681 C C . TYR A 1 81 ? 8.772 0.750 -6.844 1.00 80.31 81 TYR A C 1
ATOM 683 O O . TYR A 1 81 ? 9.618 1.585 -6.536 1.00 80.31 81 TYR A O 1
ATOM 691 N N . ARG A 1 82 ? 7.827 1.001 -7.742 1.00 80.75 82 ARG A N 1
ATOM 692 C CA . ARG A 1 82 ? 7.579 2.329 -8.308 1.00 80.75 82 ARG A CA 1
ATOM 693 C C . ARG A 1 82 ? 6.091 2.606 -8.311 1.00 80.75 82 ARG A C 1
ATOM 695 O O . ARG A 1 82 ? 5.299 1.680 -8.499 1.00 80.75 82 ARG A O 1
ATOM 702 N N . VAL A 1 83 ? 5.744 3.871 -8.117 1.00 80.56 83 VAL A N 1
ATOM 703 C CA . VAL A 1 83 ? 4.363 4.345 -8.151 1.00 80.56 83 VAL A CA 1
ATOM 704 C C . VAL A 1 83 ? 4.105 5.014 -9.491 1.00 80.56 83 VAL A C 1
ATOM 706 O O . VAL A 1 83 ? 4.921 5.804 -9.970 1.00 80.56 83 VAL A O 1
ATOM 709 N N . PHE A 1 84 ? 2.993 4.645 -10.113 1.00 82.50 84 PHE A N 1
ATOM 710 C CA . PHE A 1 84 ? 2.528 5.228 -11.359 1.00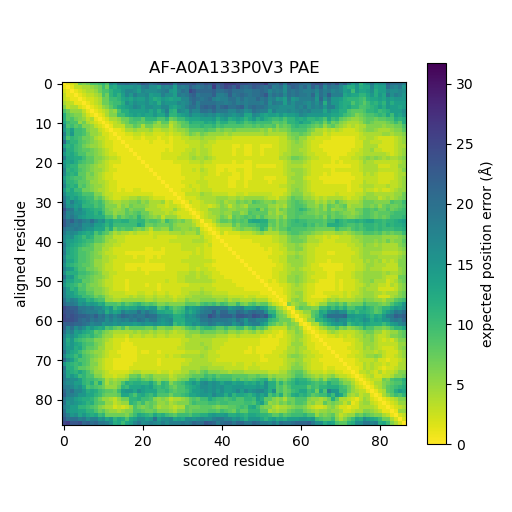 82.50 84 PHE A CA 1
ATOM 711 C C . PHE A 1 84 ? 1.088 5.694 -11.202 1.00 82.50 84 PHE A C 1
ATOM 713 O O . PHE A 1 84 ? 0.222 4.927 -10.771 1.00 82.50 84 PHE A O 1
ATOM 720 N N . ASP A 1 85 ? 0.852 6.926 -11.624 1.00 79.56 85 ASP A N 1
ATOM 721 C CA . ASP A 1 85 ? -0.482 7.477 -11.802 1.00 79.56 85 ASP A CA 1
ATOM 722 C C . ASP A 1 85 ? -1.049 6.941 -13.133 1.00 79.56 85 ASP A C 1
ATOM 724 O O . ASP A 1 85 ? -0.303 6.510 -14.014 1.00 79.56 85 ASP A O 1
ATOM 728 N N . GLU A 1 86 ? -2.371 6.944 -13.295 1.00 59.91 86 GLU A N 1
ATOM 729 C CA . GLU A 1 86 ? -3.074 6.328 -14.437 1.00 59.91 86 GLU A CA 1
ATOM 730 C C . GLU A 1 86 ? -2.910 7.078 -15.795 1.00 59.91 86 GLU A C 1
ATOM 732 O O . GLU A 1 86 ? -3.687 6.835 -16.718 1.00 59.91 86 GLU A O 1
ATOM 737 N N . ASP A 1 87 ? -1.914 7.967 -15.936 1.00 54.00 87 ASP A N 1
ATOM 738 C CA . ASP A 1 87 ? -1.673 8.821 -17.124 1.00 54.00 87 ASP A CA 1
ATOM 739 C C . ASP A 1 87 ? -0.833 8.162 -18.245 1.00 54.00 87 ASP A C 1
ATOM 741 O O . ASP A 1 87 ? 0.287 7.657 -17.983 1.00 54.00 87 ASP A O 1
#

Nearest PDB structures (foldseek):
  8g97-assembly1_A  TM=4.008E-01  e=1.582E+00  Acinetobacter baumannii AB307-0294
  8g98-assembly2_B  TM=3.844E-01  e=3.447E+00  Acinetobacter baumannii AB307-0294
  4wbr-assembly1_D  TM=3.099E-01  e=3.447E+00  Bradyrhizobium diazoefficiens USDA 110
  1e1h-assembly1_C  TM=2.753E-01  e=9.739E+00  Clostridium botulinum

Foldseek 3Di:
DDDDDDDDDDDWDKDADALVCPCVVCVVLPVVVVCVVPDPVVVSVVCVVVQWDKDDQDPDDPDIDIHGHQWMWIQDPVRGTDIDHPD

pLDDT: mean 83.84, std 11.37, range [53.75, 97.12]

Radius of gyration: 15.62 Å; Cα contacts (8 Å, |Δi|>4): 105; chains: 1; bounding box: 41×19×50 Å

Solvent-accessible surface area (backbone atoms only — not comparable to full-atom values): 5590 Å² total; per-residue (Å²): 138,89,84,88,82,82,80,78,91,76,91,68,60,70,48,65,36,43,93,90,40,50,72,57,51,36,49,71,76,52,52,43,76,80,47,66,86,56,54,69,70,60,57,51,50,52,31,65,75,70,46,38,52,74,44,70,66,48,102,85,51,105,46,69,48,72,48,39,70,65,23,30,43,30,49,47,101,83,70,41,69,46,76,41,67,94,122